Protein AF-A0A7C7AR46-F1 (afdb_monomer)

Secondary structure (DSSP, 8-state):
-HHHHHHHHHHHHHHHHHHHHHS-HHHHHHHHHHHHHHHHHHHHHHT----HHHHHHHHHHHHHHHHHHHHHHHHHHHTTT-TTHHHHHHHHHHHHHH-

Sequence (99 aa):
MRRVIFFFLSGFWTAFIFYNSLQPGSESAEISGRFVRLFGVIFDRLGIAYDHGSLSIIVRKAAHIFEFFVLALLLFQLFKDNKYRYLGVAVCGFTVAVI

Structure (mmCIF, N/CA/C/O backbone):
data_AF-A0A7C7AR46-F1
#
_entry.id   AF-A0A7C7AR46-F1
#
loop_
_atom_site.group_PDB
_atom_site.id
_atom_site.type_symbol
_atom_site.label_atom_id
_atom_site.label_alt_id
_atom_site.label_comp_id
_atom_site.label_asym_id
_atom_site.label_entity_id
_atom_site.label_seq_id
_atom_site.pdbx_PDB_ins_code
_atom_site.Cartn_x
_atom_site.Cartn_y
_atom_site.Cartn_z
_atom_site.occupancy
_atom_site.B_iso_or_equiv
_atom_site.auth_seq_id
_atom_site.auth_comp_id
_atom_site.auth_asym_id
_atom_site.auth_atom_id
_atom_site.pdbx_PDB_model_num
ATOM 1 N N . MET A 1 1 ? -22.916 2.269 11.811 1.00 68.50 1 MET A N 1
ATOM 2 C CA . MET A 1 1 ? -22.832 1.893 10.378 1.00 68.50 1 MET A CA 1
ATOM 3 C C . MET A 1 1 ? -21.487 2.259 9.753 1.00 68.50 1 MET A C 1
ATOM 5 O O . MET A 1 1 ? -20.779 1.358 9.336 1.00 68.50 1 MET A O 1
ATOM 9 N N . ARG A 1 2 ? -21.060 3.531 9.770 1.00 81.88 2 ARG A N 1
ATOM 10 C CA . ARG A 1 2 ? -19.793 3.972 9.147 1.00 81.88 2 ARG A CA 1
ATOM 11 C C . ARG A 1 2 ? -18.541 3.180 9.570 1.00 81.88 2 ARG A C 1
ATOM 13 O O . ARG A 1 2 ? -17.793 2.754 8.706 1.00 81.88 2 ARG A O 1
ATOM 20 N N . ARG A 1 3 ? -18.334 2.922 10.870 1.00 85.75 3 ARG A N 1
ATOM 21 C CA . ARG A 1 3 ? -17.191 2.110 11.349 1.00 85.75 3 ARG A CA 1
ATOM 22 C C . ARG A 1 3 ? -17.201 0.674 10.819 1.00 85.75 3 ARG A C 1
ATOM 24 O O . ARG A 1 3 ? -16.151 0.160 10.476 1.00 85.75 3 ARG A O 1
ATOM 31 N N . VAL A 1 4 ? -18.379 0.059 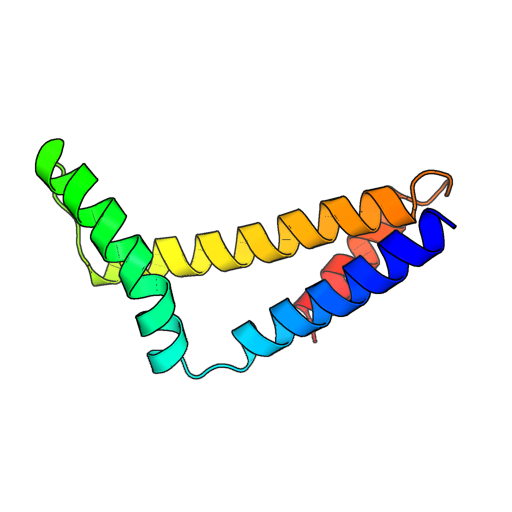10.719 1.00 91.44 4 VAL A N 1
ATOM 32 C CA . VAL A 1 4 ? -18.536 -1.309 10.200 1.00 91.44 4 VAL A CA 1
ATOM 33 C C . VAL A 1 4 ? -18.125 -1.365 8.727 1.00 91.44 4 VAL A C 1
ATOM 35 O O . VAL A 1 4 ? -17.392 -2.261 8.334 1.00 91.44 4 VAL A O 1
ATOM 38 N N . ILE A 1 5 ? -18.502 -0.355 7.936 1.00 94.94 5 ILE A N 1
ATOM 39 C CA . ILE A 1 5 ? -18.091 -0.241 6.528 1.00 94.94 5 ILE A CA 1
ATOM 40 C C . ILE A 1 5 ? -16.565 -0.158 6.409 1.00 94.94 5 ILE A C 1
ATOM 42 O O . ILE A 1 5 ? -15.975 -0.920 5.652 1.00 94.94 5 ILE A O 1
ATOM 46 N N . PHE A 1 6 ? -15.913 0.720 7.182 1.00 93.50 6 PHE A N 1
ATOM 47 C CA . PHE A 1 6 ? -14.449 0.836 7.149 1.00 93.50 6 PHE A CA 1
ATOM 48 C C . PHE A 1 6 ? -13.741 -0.412 7.671 1.00 93.50 6 PHE A C 1
ATOM 50 O O . PHE A 1 6 ? -12.684 -0.749 7.160 1.00 93.50 6 PHE A O 1
ATOM 57 N N . PHE A 1 7 ? -14.334 -1.131 8.623 1.00 94.06 7 PHE A N 1
ATOM 58 C CA . PHE A 1 7 ? -13.802 -2.407 9.090 1.00 94.06 7 PHE A CA 1
ATOM 59 C C . PHE A 1 7 ? -13.779 -3.447 7.962 1.00 94.06 7 PHE A C 1
ATOM 61 O O . PHE A 1 7 ? -12.730 -4.026 7.687 1.00 94.06 7 PHE A O 1
ATOM 68 N N . PHE A 1 8 ? -14.902 -3.631 7.259 1.00 96.44 8 PHE A N 1
ATOM 69 C CA . PHE A 1 8 ? -14.967 -4.556 6.126 1.00 96.44 8 PHE A CA 1
ATOM 70 C C . PHE A 1 8 ? -14.097 -4.106 4.948 1.00 96.44 8 PHE A C 1
ATOM 72 O O . PHE A 1 8 ? -13.426 -4.942 4.353 1.00 96.44 8 PHE A O 1
ATOM 79 N N . LEU A 1 9 ? -14.046 -2.804 4.642 1.00 96.12 9 LEU A N 1
ATOM 80 C CA . LEU A 1 9 ? -13.154 -2.264 3.609 1.00 96.12 9 LEU A CA 1
ATOM 81 C C . LEU A 1 9 ? -11.682 -2.506 3.946 1.00 96.12 9 LEU A C 1
ATOM 83 O O . LEU A 1 9 ? -10.938 -2.947 3.079 1.00 96.12 9 LEU A O 1
ATOM 87 N N . SER A 1 10 ? -11.261 -2.252 5.189 1.00 94.25 10 SER A N 1
ATOM 88 C CA . SER A 1 10 ? -9.896 -2.544 5.634 1.00 94.25 10 SER A CA 1
ATOM 89 C C . SER A 1 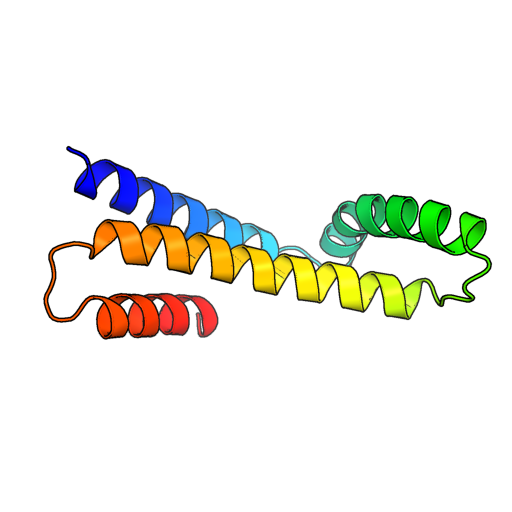10 ? -9.589 -4.036 5.535 1.00 94.25 10 SER A C 1
ATOM 91 O O . SER A 1 10 ? -8.546 -4.384 5.003 1.00 94.25 10 SER A O 1
ATOM 93 N N . GLY A 1 11 ? -10.498 -4.915 5.973 1.00 95.06 11 GLY A N 1
ATOM 94 C CA . GLY A 1 11 ? -10.307 -6.365 5.872 1.00 95.06 11 GLY A CA 1
ATOM 95 C C . GLY A 1 11 ? -10.207 -6.859 4.425 1.00 95.06 11 GLY A C 1
ATOM 96 O O . GLY A 1 11 ? -9.304 -7.623 4.092 1.00 95.06 11 GLY A O 1
ATOM 97 N N . PHE A 1 12 ? -11.087 -6.373 3.548 1.00 96.50 12 PHE A N 1
ATOM 98 C CA . PHE A 1 12 ? -11.032 -6.659 2.115 1.00 96.50 12 PHE A CA 1
ATOM 99 C C . PHE A 1 12 ? -9.724 -6.161 1.488 1.00 96.50 12 PHE A C 1
ATOM 101 O O . PHE A 1 12 ? -9.088 -6.881 0.724 1.00 96.50 12 PHE A O 1
ATOM 108 N N . TRP A 1 13 ? -9.288 -4.950 1.841 1.00 97.19 13 TRP A N 1
ATOM 109 C CA . TRP A 1 13 ? -8.054 -4.376 1.317 1.00 97.19 13 TRP A CA 1
ATOM 110 C C . TRP A 1 13 ? -6.807 -5.114 1.816 1.00 97.19 13 TRP A C 1
ATOM 112 O O . TRP A 1 13 ? -5.878 -5.341 1.051 1.00 97.19 13 TRP A O 1
ATOM 122 N N . THR A 1 14 ? -6.804 -5.565 3.070 1.00 94.94 14 THR A N 1
ATOM 123 C CA . THR A 1 14 ? -5.770 -6.464 3.590 1.00 94.94 14 THR A CA 1
ATOM 124 C C . THR A 1 14 ? -5.724 -7.767 2.790 1.00 94.94 14 THR A C 1
ATOM 126 O O . THR A 1 14 ? -4.644 -8.191 2.392 1.00 94.94 14 THR A O 1
ATOM 129 N N . ALA A 1 15 ? -6.872 -8.382 2.484 1.00 94.06 15 ALA A N 1
ATOM 130 C CA . ALA A 1 15 ? -6.909 -9.581 1.643 1.00 94.06 15 ALA A CA 1
ATOM 131 C C . ALA A 1 15 ? -6.374 -9.317 0.223 1.00 94.06 15 ALA A C 1
ATOM 133 O O . ALA A 1 15 ? -5.665 -10.156 -0.327 1.00 94.06 15 ALA A O 1
ATOM 134 N N . PHE A 1 16 ? -6.659 -8.142 -0.345 1.00 92.88 16 PHE A N 1
ATOM 135 C CA . PHE A 1 16 ? -6.100 -7.708 -1.627 1.00 92.88 16 PHE A CA 1
ATOM 136 C C . PHE A 1 16 ? -4.568 -7.574 -1.582 1.00 92.88 16 PHE A C 1
ATOM 138 O O . PHE A 1 16 ? -3.893 -8.078 -2.477 1.00 92.88 16 PHE A O 1
ATOM 145 N N . ILE A 1 17 ? -4.015 -6.982 -0.516 1.00 92.69 17 ILE A N 1
ATOM 146 C CA . ILE A 1 17 ? -2.561 -6.901 -0.290 1.00 92.69 17 ILE A CA 1
ATOM 147 C C . ILE A 1 17 ? -1.941 -8.298 -0.254 1.00 92.69 17 ILE A C 1
ATOM 149 O O . ILE A 1 17 ? -0.972 -8.561 -0.962 1.00 92.69 17 ILE A O 1
ATOM 153 N N . PHE A 1 18 ? -2.516 -9.216 0.528 1.00 91.88 18 PHE A N 1
ATOM 154 C CA . PHE A 1 18 ? -2.016 -10.590 0.611 1.00 91.88 18 PHE A CA 1
ATOM 155 C C . PHE A 1 18 ? -2.094 -11.318 -0.723 1.00 91.88 18 PHE A C 1
ATOM 157 O O . PHE A 1 18 ? -1.147 -11.999 -1.103 1.00 91.88 18 PHE A O 1
ATOM 164 N N . TYR A 1 19 ? -3.193 -11.150 -1.455 1.00 90.69 19 TYR A N 1
ATOM 165 C CA . TYR A 1 19 ? -3.342 -11.735 -2.779 1.00 90.69 19 TYR A CA 1
ATOM 166 C C . TYR A 1 19 ? -2.221 -11.280 -3.725 1.00 90.69 19 TYR A C 1
AT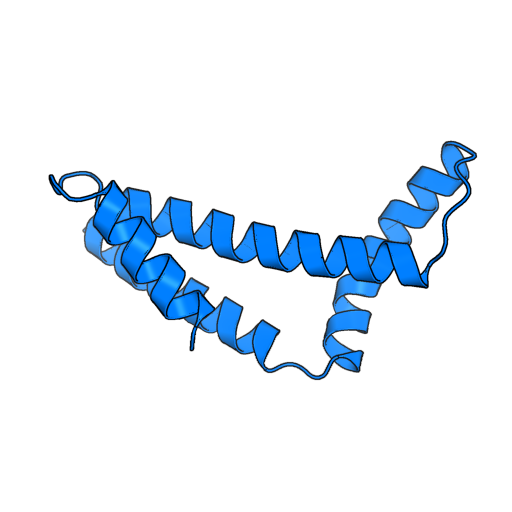OM 168 O O . TYR A 1 19 ? -1.573 -12.128 -4.334 1.00 90.69 19 TYR A O 1
ATOM 176 N N . ASN A 1 20 ? -1.919 -9.977 -3.787 1.00 87.19 20 ASN A N 1
ATOM 177 C CA . ASN A 1 20 ? -0.808 -9.470 -4.603 1.00 87.19 20 ASN A CA 1
ATOM 178 C C . ASN A 1 20 ? 0.567 -9.890 -4.061 1.00 87.19 20 ASN A C 1
ATOM 180 O O . ASN A 1 20 ? 1.479 -10.140 -4.844 1.00 87.19 20 ASN A O 1
ATOM 184 N N . SER A 1 21 ? 0.728 -10.002 -2.741 1.00 85.25 21 SER A N 1
ATOM 185 C CA . SER A 1 21 ? 1.986 -10.432 -2.118 1.00 85.25 21 SER A CA 1
ATOM 186 C C . SER A 1 21 ? 2.294 -11.918 -2.339 1.00 85.25 21 SER A C 1
ATOM 188 O O . SER A 1 21 ? 3.461 -12.303 -2.325 1.00 85.25 21 SER A O 1
ATOM 190 N N . LEU A 1 22 ? 1.268 -12.755 -2.523 1.00 86.31 22 LEU A N 1
ATOM 191 C CA . LEU A 1 22 ? 1.409 -14.191 -2.784 1.00 86.31 22 LEU A CA 1
ATOM 192 C C . LEU A 1 22 ? 1.614 -14.514 -4.271 1.00 86.31 22 LEU A C 1
ATOM 194 O O . LEU A 1 22 ? 1.972 -15.645 -4.601 1.00 86.31 22 LEU A O 1
ATOM 198 N N . GLN A 1 23 ? 1.384 -13.554 -5.172 1.00 84.56 23 GLN A N 1
ATOM 199 C CA . GLN A 1 23 ? 1.563 -13.781 -6.601 1.00 84.56 23 GLN A CA 1
ATOM 200 C C . GLN A 1 23 ? 3.037 -14.038 -6.956 1.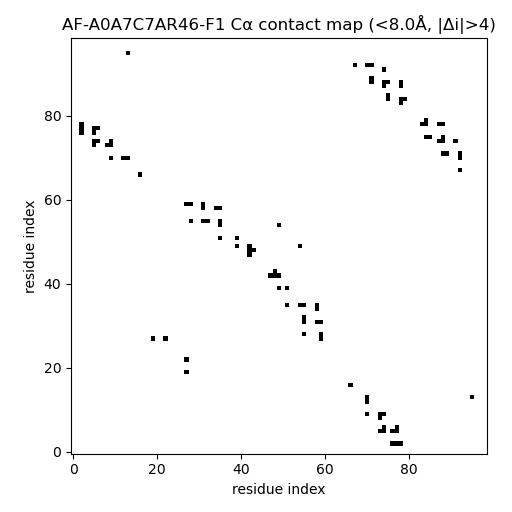00 84.56 23 GLN A C 1
ATOM 202 O O . GLN A 1 23 ? 3.934 -13.339 -6.469 1.00 84.56 23 GLN A O 1
ATOM 207 N N . PRO A 1 24 ? 3.316 -14.988 -7.869 1.00 80.44 24 PRO A N 1
ATOM 208 C CA . PRO A 1 24 ? 4.649 -15.171 -8.419 1.00 80.44 24 PRO A CA 1
ATOM 209 C C . PRO A 1 24 ? 5.165 -13.880 -9.061 1.00 80.44 24 PRO A C 1
ATOM 211 O O . PRO A 1 24 ? 4.426 -13.148 -9.724 1.00 80.44 24 PRO A O 1
ATOM 214 N N . GLY A 1 25 ? 6.471 -13.628 -8.937 1.00 70.06 25 GLY A N 1
ATOM 215 C CA . GLY A 1 25 ? 7.097 -12.421 -9.483 1.00 70.06 25 GLY A CA 1
ATOM 216 C C . GLY A 1 25 ? 6.878 -12.220 -10.990 1.00 70.06 25 GLY A C 1
ATOM 217 O O . GLY A 1 25 ? 6.888 -11.079 -11.441 1.00 70.06 25 GLY A O 1
ATOM 218 N N . SER A 1 26 ? 6.642 -13.294 -11.752 1.00 68.38 26 SER A N 1
ATOM 219 C CA . SER A 1 26 ? 6.302 -13.252 -13.179 1.00 68.38 26 SER A CA 1
ATOM 220 C C . SER A 1 26 ? 4.891 -12.719 -13.451 1.00 68.38 26 SER A C 1
ATOM 222 O O . SER A 1 26 ? 4.733 -11.890 -14.341 1.00 68.38 26 SER A O 1
ATOM 224 N N . GLU A 1 27 ? 3.886 -13.126 -12.668 1.00 71.50 27 GLU A N 1
ATOM 225 C CA . GLU A 1 27 ? 2.506 -12.627 -12.809 1.00 71.50 27 GLU A CA 1
ATOM 226 C C . GLU A 1 27 ? 2.388 -11.177 -12.319 1.00 71.50 27 GLU A C 1
ATOM 228 O O . GLU A 1 27 ? 1.827 -10.317 -13.000 1.00 71.50 27 GLU A O 1
ATOM 233 N N . SER A 1 28 ? 3.029 -10.863 -11.188 1.00 70.25 28 SER A N 1
ATOM 234 C CA . SER A 1 28 ? 3.120 -9.489 -10.675 1.00 70.25 28 SER A CA 1
ATOM 235 C C . SER A 1 28 ? 3.811 -8.547 -11.678 1.00 70.25 28 SER A C 1
ATOM 237 O O . SER A 1 28 ? 3.400 -7.393 -11.858 1.00 70.25 28 SER A O 1
ATOM 239 N N . ALA A 1 29 ? 4.836 -9.038 -12.388 1.00 70.25 29 ALA A N 1
ATOM 240 C CA . ALA A 1 29 ? 5.525 -8.287 -13.436 1.00 70.25 29 ALA A CA 1
ATOM 241 C C . ALA A 1 29 ? 4.660 -8.066 -14.687 1.00 70.25 29 ALA A C 1
ATOM 243 O O . ALA A 1 29 ? 4.806 -7.032 -15.338 1.00 70.25 29 ALA A O 1
ATOM 244 N N . GLU A 1 30 ? 3.739 -8.974 -15.012 1.00 75.88 30 GLU A N 1
ATOM 245 C CA . GLU A 1 30 ? 2.814 -8.806 -16.137 1.00 75.88 30 GLU A CA 1
ATOM 246 C C . GLU A 1 30 ? 1.794 -7.688 -15.869 1.00 75.88 30 GLU A C 1
ATOM 248 O O . GLU A 1 30 ? 1.617 -6.789 -16.703 1.00 75.88 30 GLU A O 1
ATOM 253 N N . ILE A 1 31 ? 1.190 -7.686 -14.673 1.00 74.12 31 ILE A N 1
ATOM 254 C CA . ILE A 1 31 ? 0.250 -6.644 -14.228 1.00 74.12 31 ILE A CA 1
ATOM 255 C C . ILE A 1 31 ? 0.959 -5.284 -14.188 1.00 74.12 31 ILE A C 1
ATOM 257 O O . ILE A 1 31 ? 0.499 -4.308 -14.793 1.00 74.12 31 ILE A O 1
ATOM 261 N N . SER A 1 32 ? 2.129 -5.236 -13.547 1.00 76.00 32 SER A N 1
ATOM 262 C CA . SER A 1 32 ? 2.982 -4.041 -13.493 1.00 76.00 32 SER A CA 1
ATOM 263 C C . SER A 1 32 ? 3.446 -3.609 -14.889 1.00 76.00 32 SER A C 1
ATOM 265 O O . SER A 1 32 ? 3.599 -2.418 -15.159 1.00 76.00 32 SER A O 1
ATOM 267 N N . GLY A 1 33 ? 3.595 -4.555 -15.819 1.00 77.38 33 GLY A N 1
ATOM 268 C CA . GLY A 1 33 ? 4.038 -4.335 -17.191 1.00 77.38 33 GLY A CA 1
ATOM 269 C C . GLY A 1 33 ? 3.144 -3.383 -17.987 1.00 77.38 33 GLY A C 1
ATOM 270 O O . GLY A 1 33 ? 3.647 -2.643 -18.832 1.00 77.38 33 GLY A O 1
ATOM 271 N N . ARG A 1 34 ? 1.834 -3.322 -17.702 1.00 79.00 34 ARG A N 1
ATOM 272 C CA . ARG A 1 34 ? 0.941 -2.316 -18.319 1.00 79.00 34 ARG A CA 1
ATOM 273 C C . ARG A 1 34 ? 1.301 -0.897 -17.885 1.00 79.00 34 ARG A C 1
ATOM 275 O O . ARG A 1 34 ? 1.351 -0.007 -18.731 1.00 79.00 34 ARG A O 1
ATOM 282 N N . PHE A 1 35 ? 1.591 -0.699 -16.602 1.00 79.94 35 PHE A N 1
ATOM 283 C CA . PHE A 1 35 ? 2.029 0.593 -16.077 1.00 79.94 35 PHE A CA 1
ATOM 284 C C . PHE A 1 35 ? 3.424 0.952 -16.593 1.00 79.94 35 PHE A C 1
ATOM 286 O O . PHE A 1 35 ? 3.625 2.071 -17.050 1.00 79.94 35 PHE A O 1
ATOM 293 N N . VAL A 1 36 ? 4.354 -0.008 -16.630 1.00 83.25 36 VAL A N 1
ATOM 294 C CA . VAL A 1 36 ? 5.697 0.182 -17.210 1.00 83.25 36 VAL A CA 1
ATOM 295 C C . VAL A 1 36 ? 5.617 0.645 -18.666 1.00 83.25 36 VAL A C 1
ATOM 297 O O . VAL A 1 36 ? 6.316 1.580 -19.037 1.00 83.25 36 VAL A O 1
ATOM 300 N N . ARG A 1 37 ? 4.733 0.057 -19.486 1.00 82.81 37 ARG A N 1
ATOM 301 C CA . ARG A 1 37 ? 4.523 0.496 -20.879 1.00 82.81 37 ARG A CA 1
ATOM 302 C C . ARG A 1 37 ? 3.962 1.916 -20.972 1.00 82.81 37 ARG A C 1
ATOM 304 O O . ARG A 1 37 ? 4.408 2.680 -21.820 1.00 82.81 37 ARG A O 1
ATOM 311 N N . LEU A 1 38 ? 3.014 2.280 -20.106 1.00 84.62 38 LEU A N 1
ATOM 312 C CA . LEU A 1 38 ? 2.454 3.635 -20.069 1.00 84.62 38 LEU A CA 1
ATOM 313 C C . LEU A 1 38 ? 3.533 4.676 -19.726 1.00 84.62 38 LEU A C 1
ATOM 315 O O . LEU A 1 38 ? 3.652 5.688 -20.414 1.00 84.62 38 LEU A O 1
ATOM 319 N N . PHE A 1 39 ? 4.336 4.406 -18.692 1.00 82.62 39 PHE A N 1
ATOM 320 C CA . PHE A 1 39 ? 5.450 5.273 -18.305 1.00 82.62 39 PHE A CA 1
ATOM 321 C C . PHE A 1 39 ? 6.544 5.319 -19.374 1.00 82.62 39 PHE A C 1
ATOM 323 O O . PHE A 1 39 ? 7.070 6.396 -19.635 1.00 82.62 39 PHE A O 1
ATOM 330 N N . GLY A 1 40 ? 6.819 4.197 -20.044 1.00 83.75 40 GLY A N 1
ATOM 331 C CA . GLY A 1 40 ? 7.755 4.136 -21.164 1.00 83.75 40 GLY A CA 1
ATOM 332 C C . GLY A 1 40 ? 7.379 5.094 -22.294 1.00 83.75 40 GLY A C 1
ATOM 333 O O . GLY A 1 40 ? 8.192 5.923 -22.680 1.00 83.75 40 GLY A O 1
ATOM 334 N N . VAL A 1 41 ? 6.110 5.098 -22.723 1.00 86.56 41 VAL A N 1
ATOM 335 C CA . VAL A 1 41 ? 5.617 6.036 -23.754 1.00 86.56 41 VAL A CA 1
ATOM 336 C C . VAL A 1 41 ? 5.787 7.500 -23.332 1.00 86.56 41 VAL A C 1
ATOM 338 O O . VAL A 1 41 ? 6.086 8.355 -24.167 1.00 86.56 41 VAL A O 1
ATOM 341 N N . ILE A 1 42 ? 5.586 7.816 -22.050 1.00 86.56 42 ILE A N 1
ATOM 342 C CA . ILE A 1 42 ? 5.784 9.177 -21.532 1.00 86.56 42 ILE A CA 1
ATOM 343 C C . ILE A 1 42 ? 7.271 9.546 -21.561 1.00 86.56 42 ILE A C 1
ATOM 345 O O . ILE A 1 42 ? 7.615 10.637 -22.009 1.00 86.56 42 ILE A O 1
ATOM 349 N N . PHE A 1 43 ? 8.151 8.650 -21.113 1.00 86.75 43 PHE A N 1
ATOM 350 C CA . PHE A 1 43 ? 9.594 8.892 -21.080 1.00 86.75 43 PHE A CA 1
ATOM 351 C C . PHE A 1 43 ? 10.193 9.013 -22.480 1.00 86.75 43 PHE A C 1
ATOM 353 O O . PHE A 1 43 ? 10.969 9.940 -22.712 1.00 86.75 43 PHE A O 1
ATOM 360 N N . ASP A 1 44 ? 9.742 8.192 -23.430 1.00 87.38 44 ASP A N 1
ATOM 361 C CA . ASP A 1 44 ? 10.124 8.291 -24.842 1.00 87.38 44 ASP A CA 1
ATOM 362 C C . ASP A 1 44 ? 9.733 9.655 -25.430 1.00 87.38 44 ASP A C 1
ATOM 364 O O . ASP A 1 44 ? 10.531 10.301 -26.108 1.00 87.38 44 ASP A O 1
ATOM 368 N N . ARG A 1 45 ? 8.527 10.155 -25.115 1.00 88.31 45 ARG A N 1
ATOM 369 C CA . ARG A 1 45 ? 8.081 11.493 -25.552 1.00 88.31 45 ARG A CA 1
ATOM 370 C C . ARG A 1 45 ? 8.857 12.640 -24.912 1.00 88.31 45 ARG A C 1
ATOM 372 O O . ARG A 1 45 ? 8.927 13.715 -25.502 1.00 88.31 45 ARG A O 1
ATOM 379 N N . LEU A 1 46 ? 9.404 12.431 -23.719 1.00 88.56 46 LEU A N 1
ATOM 380 C CA . LEU A 1 46 ? 10.222 13.410 -23.004 1.00 88.56 46 LEU A CA 1
ATOM 381 C C . LEU A 1 46 ? 11.720 13.283 -23.330 1.00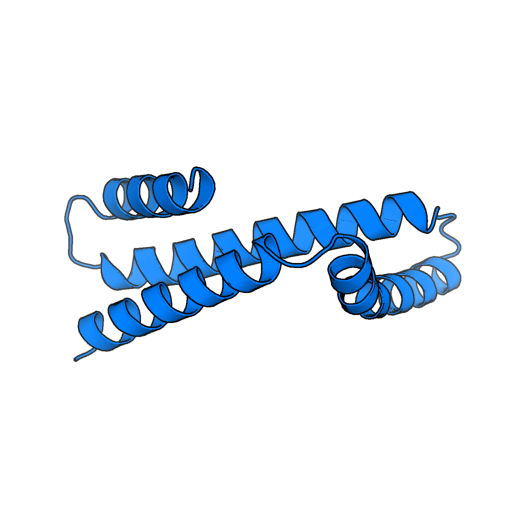 88.56 46 LEU A C 1
ATOM 383 O O . LEU A 1 46 ? 12.507 14.090 -22.841 1.00 88.56 46 LEU A O 1
ATOM 387 N N . GLY A 1 47 ? 12.123 12.294 -24.138 1.00 88.38 47 GLY A N 1
ATOM 388 C CA . GLY A 1 47 ? 13.527 12.023 -24.457 1.00 88.38 47 GLY A CA 1
ATOM 389 C C . GLY A 1 47 ? 14.347 11.524 -23.261 1.00 88.38 47 GLY A C 1
ATOM 390 O O . GLY A 1 47 ? 15.566 11.687 -23.239 1.00 88.38 47 GLY A O 1
ATOM 391 N N . ILE A 1 48 ? 13.694 10.951 -22.246 1.00 87.88 48 ILE A N 1
ATOM 392 C CA . ILE A 1 48 ? 14.347 10.439 -21.038 1.00 87.88 48 ILE A CA 1
ATOM 393 C C . ILE A 1 48 ? 14.766 8.994 -21.296 1.00 87.88 48 ILE A C 1
ATOM 395 O O . ILE A 1 48 ? 13.918 8.130 -21.505 1.00 87.88 48 ILE A O 1
ATOM 399 N N 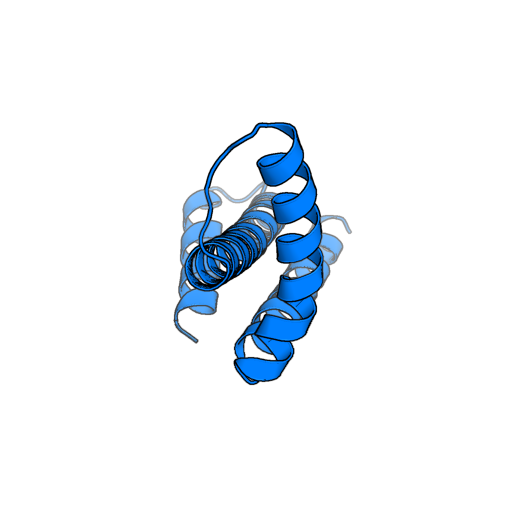. ALA A 1 49 ? 16.067 8.712 -21.236 1.00 86.06 49 ALA A N 1
ATOM 400 C CA . ALA A 1 49 ? 16.560 7.341 -21.279 1.00 86.06 49 ALA A CA 1
ATOM 401 C C . ALA A 1 49 ? 16.132 6.585 -20.012 1.00 86.06 49 ALA A C 1
ATOM 403 O O . ALA A 1 49 ? 16.332 7.066 -18.895 1.00 86.06 49 ALA A O 1
ATOM 404 N N . TYR A 1 50 ? 15.569 5.390 -20.179 1.00 84.06 50 TYR A N 1
ATOM 405 C CA . TYR A 1 50 ? 15.178 4.531 -19.067 1.00 84.06 50 TYR A CA 1
ATOM 406 C C . TYR A 1 50 ? 15.519 3.071 -19.348 1.00 84.06 50 TYR A C 1
ATOM 408 O O . TYR A 1 50 ? 15.545 2.621 -20.490 1.00 84.06 50 TYR A O 1
ATOM 416 N N . ASP A 1 51 ? 15.760 2.329 -18.272 1.00 87.12 51 ASP A N 1
ATOM 417 C CA . ASP A 1 51 ? 15.897 0.879 -18.305 1.00 87.12 51 ASP A CA 1
ATOM 418 C C . ASP A 1 51 ? 14.566 0.229 -17.897 1.00 87.12 51 ASP A C 1
ATOM 420 O O . ASP A 1 51 ? 13.995 0.549 -16.847 1.00 87.12 51 ASP A O 1
ATOM 424 N N . HIS A 1 52 ? 14.070 -0.700 -18.715 1.00 81.94 52 HIS A N 1
ATOM 425 C CA . HIS A 1 52 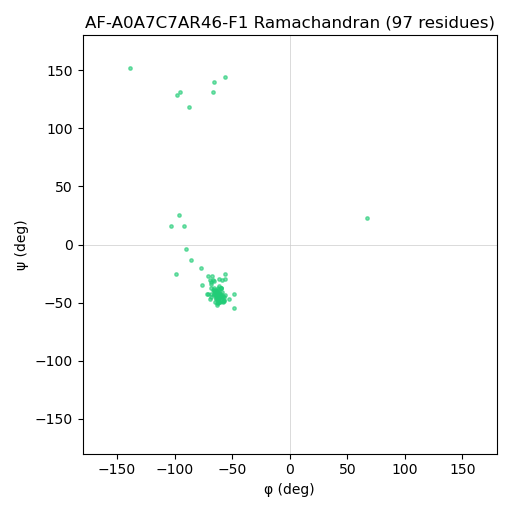? 12.811 -1.401 -18.458 1.00 81.94 52 HIS A CA 1
ATOM 426 C C . HIS A 1 52 ? 12.841 -2.207 -17.152 1.00 81.94 52 HIS A C 1
ATOM 428 O O . HIS A 1 52 ? 11.822 -2.269 -16.458 1.00 81.94 52 HIS A O 1
ATOM 434 N N . GLY A 1 53 ? 13.988 -2.796 -16.792 1.00 83.44 53 GLY A N 1
ATOM 435 C CA . GLY A 1 53 ? 14.135 -3.554 -15.547 1.00 83.44 53 GLY A CA 1
ATOM 436 C C . GLY A 1 53 ? 13.967 -2.661 -14.318 1.00 83.44 53 GLY A C 1
ATOM 437 O O . GLY A 1 53 ? 13.156 -2.937 -13.431 1.00 83.44 53 GLY A O 1
ATOM 438 N N . SER A 1 54 ? 14.672 -1.534 -14.311 1.00 84.94 54 SER A N 1
ATOM 439 C CA . SER A 1 54 ? 14.629 -0.527 -13.252 1.00 84.94 54 SER A CA 1
ATOM 440 C C . SER A 1 54 ? 13.249 0.123 -13.135 1.00 84.94 54 SER A C 1
ATOM 442 O O . SER A 1 54 ? 12.719 0.250 -12.029 1.00 84.94 54 SER A O 1
ATOM 444 N N . LEU A 1 55 ? 12.617 0.465 -14.266 1.00 85.50 55 LEU A N 1
ATOM 445 C CA . LEU A 1 55 ? 11.265 1.028 -14.289 1.00 85.50 55 LEU A CA 1
ATOM 446 C C . LEU A 1 55 ? 10.237 0.037 -13.726 1.00 85.50 55 LEU A C 1
ATOM 448 O O . LEU A 1 55 ? 9.382 0.426 -12.933 1.00 85.50 55 LEU A O 1
ATOM 452 N N . SER A 1 56 ? 10.358 -1.251 -14.060 1.00 84.81 56 SER A N 1
ATOM 453 C CA . SER A 1 56 ? 9.512 -2.314 -13.503 1.00 84.81 56 SER A CA 1
ATOM 454 C C . SER A 1 56 ? 9.647 -2.429 -11.983 1.00 84.81 56 SER A C 1
ATOM 456 O O . SER A 1 56 ? 8.644 -2.472 -11.266 1.00 84.81 56 SER A O 1
ATOM 458 N N . ILE A 1 57 ? 10.877 -2.385 -11.460 1.00 85.12 57 ILE A N 1
ATOM 459 C CA . ILE A 1 57 ? 11.124 -2.421 -10.012 1.00 85.12 57 ILE A CA 1
ATOM 460 C C . ILE A 1 57 ? 10.505 -1.204 -9.315 1.00 85.12 57 ILE A C 1
ATOM 462 O O . ILE A 1 57 ? 9.886 -1.365 -8.260 1.00 85.12 57 ILE A O 1
ATOM 466 N N . ILE A 1 58 ? 10.653 -0.006 -9.889 1.00 87.62 58 ILE A N 1
ATOM 467 C CA . ILE A 1 58 ? 10.084 1.230 -9.336 1.00 87.62 58 ILE A CA 1
ATOM 468 C C . ILE A 1 58 ? 8.561 1.152 -9.315 1.00 87.62 58 ILE A C 1
ATOM 470 O O . ILE A 1 58 ? 7.963 1.383 -8.267 1.00 87.62 58 ILE A O 1
ATOM 474 N N . VAL A 1 59 ? 7.937 0.782 -10.437 1.00 87.94 59 VAL A N 1
ATOM 475 C CA . VAL A 1 59 ? 6.478 0.651 -10.548 1.00 87.94 59 VAL A CA 1
ATOM 476 C C . VAL A 1 59 ? 5.946 -0.350 -9.525 1.00 87.94 59 VAL A C 1
ATOM 478 O O . VAL A 1 59 ? 4.990 -0.044 -8.815 1.00 87.94 59 VAL A O 1
ATOM 481 N N . ARG A 1 60 ? 6.601 -1.506 -9.369 1.00 84.81 60 ARG A N 1
ATOM 482 C CA . ARG A 1 60 ? 6.200 -2.519 -8.385 1.00 84.81 60 ARG A CA 1
ATOM 483 C C . ARG A 1 60 ? 6.332 -2.020 -6.945 1.00 84.81 60 ARG A C 1
ATOM 485 O O . ARG A 1 60 ? 5.420 -2.196 -6.145 1.00 84.81 60 ARG A O 1
ATOM 492 N N . LYS A 1 61 ? 7.444 -1.361 -6.599 1.00 86.38 61 LYS A N 1
ATOM 493 C CA . LYS A 1 61 ? 7.623 -0.769 -5.260 1.00 86.38 61 LYS A CA 1
ATOM 494 C C . LYS A 1 61 ? 6.603 0.339 -4.992 1.00 86.38 61 LYS A C 1
ATOM 496 O O . LYS A 1 61 ? 6.077 0.416 -3.887 1.00 86.38 61 LYS A O 1
ATOM 501 N N . ALA A 1 62 ? 6.300 1.165 -5.991 1.00 88.56 62 ALA A N 1
ATOM 502 C CA . ALA A 1 62 ? 5.294 2.215 -5.886 1.00 88.56 62 ALA A CA 1
ATOM 503 C C . ALA A 1 62 ? 3.887 1.636 -5.682 1.00 88.56 62 ALA A C 1
ATOM 505 O O . ALA A 1 62 ? 3.147 2.149 -4.846 1.00 88.56 62 ALA A O 1
ATOM 506 N N . ALA A 1 63 ? 3.546 0.545 -6.378 1.00 88.50 63 ALA A N 1
ATOM 507 C CA . ALA A 1 63 ? 2.287 -0.168 -6.180 1.00 88.50 63 ALA A CA 1
ATOM 508 C C . ALA A 1 63 ? 2.157 -0.676 -4.736 1.00 88.50 63 ALA A C 1
ATOM 510 O O . ALA A 1 63 ? 1.174 -0.353 -4.077 1.00 88.50 63 ALA A O 1
ATOM 511 N N . HIS A 1 64 ? 3.186 -1.341 -4.200 1.00 88.56 64 HIS A N 1
ATOM 512 C CA . HIS A 1 64 ? 3.182 -1.774 -2.799 1.00 88.56 64 HIS A CA 1
ATOM 513 C C . HIS A 1 64 ? 3.031 -0.603 -1.818 1.00 88.56 64 HIS A C 1
ATOM 515 O O . HIS A 1 64 ? 2.202 -0.651 -0.915 1.00 88.56 64 HIS A O 1
ATOM 521 N N . ILE A 1 65 ? 3.776 0.493 -2.001 1.00 92.06 65 ILE A N 1
ATOM 522 C CA . ILE A 1 65 ? 3.637 1.684 -1.142 1.00 92.06 65 ILE A CA 1
ATOM 523 C C . ILE A 1 65 ? 2.204 2.233 -1.200 1.00 92.06 65 ILE A C 1
ATOM 525 O O . ILE A 1 65 ? 1.641 2.610 -0.170 1.00 92.06 65 ILE A O 1
ATOM 529 N N . PHE A 1 66 ? 1.597 2.256 -2.388 1.00 92.75 66 PHE A N 1
ATOM 530 C CA . PHE A 1 66 ? 0.227 2.720 -2.578 1.00 92.75 66 PHE A CA 1
ATOM 531 C C . PHE A 1 66 ? -0.798 1.821 -1.875 1.00 92.75 66 PHE A C 1
ATOM 533 O O . PHE A 1 66 ? -1.727 2.329 -1.248 1.00 92.75 66 PHE A O 1
ATOM 540 N N . GLU A 1 67 ? -0.615 0.502 -1.907 1.00 93.31 67 GLU A N 1
ATOM 541 C CA . GLU A 1 67 ? -1.479 -0.439 -1.193 1.00 93.31 67 GLU A CA 1
ATOM 542 C C . GLU A 1 67 ? -1.516 -0.157 0.317 1.00 93.31 67 GLU A C 1
ATOM 544 O O . GLU A 1 67 ? -2.599 -0.024 0.898 1.00 93.31 67 GLU A O 1
ATOM 549 N N . PHE A 1 68 ? -0.348 0.011 0.949 1.00 94.19 68 PHE A N 1
ATOM 550 C CA . PHE A 1 68 ? -0.256 0.347 2.375 1.00 94.19 68 PHE A CA 1
ATOM 551 C C . PHE A 1 68 ? -0.751 1.766 2.679 1.00 94.19 68 PHE A C 1
ATOM 553 O O . PHE A 1 68 ? -1.335 2.001 3.739 1.00 94.19 68 PHE A O 1
ATOM 560 N N . PHE A 1 69 ? -0.584 2.711 1.751 1.00 95.44 69 PHE A N 1
ATOM 561 C CA . PHE A 1 69 ? -1.143 4.056 1.878 1.00 95.44 69 PHE A CA 1
ATOM 562 C C . PHE A 1 69 ? -2.677 4.033 1.927 1.00 95.44 69 PHE A C 1
ATOM 564 O O . PHE A 1 69 ? -3.278 4.632 2.823 1.00 95.44 69 PHE A O 1
ATOM 571 N N . VAL A 1 70 ? -3.324 3.297 1.018 1.00 96.44 70 VAL A N 1
ATOM 572 C CA . VAL A 1 70 ? -4.786 3.139 1.024 1.00 96.44 70 VAL A CA 1
ATOM 573 C C . VAL A 1 70 ? -5.249 2.434 2.301 1.00 96.44 70 VAL A C 1
ATOM 575 O O . VAL A 1 70 ? -6.199 2.897 2.938 1.00 96.44 70 VAL A O 1
ATOM 578 N N . LEU A 1 71 ? -4.544 1.383 2.741 1.00 96.44 71 LEU A N 1
ATOM 579 C CA . LEU A 1 71 ? -4.836 0.716 4.013 1.00 96.44 71 LEU A CA 1
ATOM 580 C C . LEU A 1 71 ? -4.781 1.700 5.192 1.00 96.44 71 LEU A C 1
ATOM 582 O O . LEU A 1 71 ? -5.693 1.719 6.022 1.00 96.44 71 LEU A O 1
ATOM 586 N N . ALA A 1 72 ? -3.756 2.555 5.247 1.00 94.19 72 ALA A N 1
ATOM 587 C CA . ALA A 1 72 ? -3.604 3.560 6.292 1.00 94.19 72 ALA A CA 1
ATOM 588 C C . ALA A 1 72 ? -4.769 4.562 6.305 1.00 94.19 72 ALA A C 1
ATOM 590 O O . ALA A 1 72 ? -5.274 4.881 7.381 1.00 94.19 72 ALA A O 1
ATOM 591 N N . LEU A 1 73 ? -5.253 5.014 5.141 1.00 95.56 73 LEU A N 1
ATOM 592 C CA . LEU A 1 73 ? -6.431 5.887 5.050 1.00 95.56 73 LEU A CA 1
ATOM 593 C C . LEU A 1 73 ? -7.704 5.200 5.567 1.00 95.56 73 LEU A C 1
ATOM 595 O O . LEU A 1 73 ? -8.473 5.806 6.320 1.00 95.56 73 LEU A O 1
ATOM 599 N N . LEU A 1 74 ? -7.914 3.929 5.211 1.00 95.62 74 LEU A N 1
ATOM 600 C CA . LEU A 1 74 ? -9.062 3.147 5.675 1.00 95.62 74 LEU A CA 1
ATOM 601 C C . LEU A 1 74 ? -9.024 2.943 7.197 1.00 95.62 74 LEU A C 1
ATOM 603 O O . LEU A 1 74 ? -10.018 3.206 7.879 1.00 95.62 74 LEU A O 1
ATOM 607 N N . LEU A 1 75 ? -7.866 2.566 7.748 1.00 94.12 75 LEU A N 1
ATOM 608 C CA . LEU A 1 75 ? -7.666 2.395 9.191 1.00 94.12 75 LEU A CA 1
ATOM 609 C C . LEU A 1 75 ? -7.788 3.723 9.947 1.00 94.12 75 LEU A C 1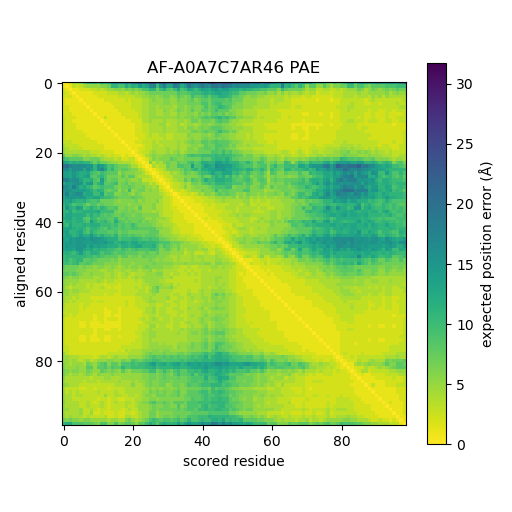
ATOM 611 O O . LEU A 1 75 ? -8.402 3.782 11.015 1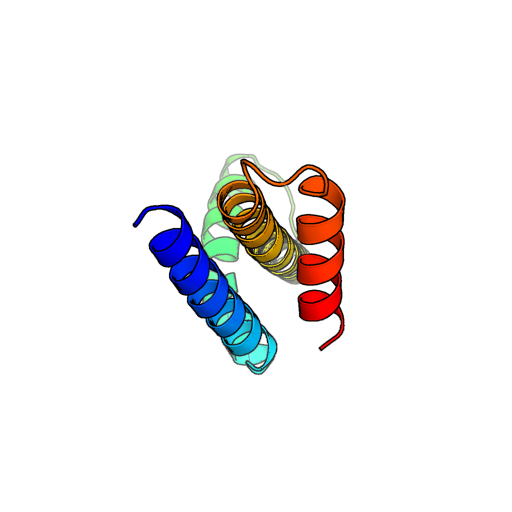.00 94.12 75 LEU A O 1
ATOM 615 N N . PHE A 1 76 ? -7.259 4.815 9.390 1.00 94.12 76 PHE A N 1
ATOM 616 C CA . PHE A 1 76 ? -7.401 6.148 9.976 1.00 94.12 76 PHE A CA 1
ATOM 617 C C . PHE A 1 76 ? -8.873 6.526 10.096 1.00 94.12 76 PHE A C 1
ATOM 619 O O . PHE A 1 76 ? -9.312 7.115 11.091 1.00 94.12 76 PHE A O 1
ATOM 626 N N . GLN A 1 77 ? -9.657 6.131 9.094 1.00 94.50 77 GLN A N 1
ATOM 627 C CA . GLN A 1 77 ? -11.076 6.375 9.087 1.00 94.50 77 GLN A CA 1
ATOM 628 C C . GLN A 1 77 ? -11.854 5.440 10.026 1.00 94.50 77 GLN A C 1
ATOM 630 O O . GLN A 1 77 ? -12.816 5.891 10.660 1.00 94.50 77 GLN A O 1
ATOM 635 N N . LEU A 1 78 ? -11.418 4.189 10.173 1.00 93.50 78 LEU A N 1
ATOM 636 C CA . LEU A 1 78 ? -11.949 3.226 11.137 1.00 93.50 78 LEU A CA 1
ATOM 637 C C . LEU A 1 78 ? -11.764 3.708 12.585 1.00 93.50 78 LEU A C 1
ATOM 639 O O . LEU A 1 78 ? -12.707 3.670 13.378 1.00 93.50 78 LEU A O 1
ATOM 643 N N . PHE A 1 79 ? -10.583 4.238 12.913 1.00 93.12 79 PHE A N 1
ATOM 644 C CA . PHE A 1 79 ? -10.226 4.705 14.255 1.00 93.12 79 PHE A CA 1
ATOM 645 C C . PHE A 1 79 ? -10.510 6.198 14.504 1.00 93.12 79 PHE A C 1
ATOM 647 O O . PHE A 1 79 ? -9.992 6.757 15.470 1.00 93.12 79 PHE A O 1
ATOM 654 N N . LYS A 1 80 ? -11.327 6.865 13.671 1.00 91.50 80 LYS A N 1
ATOM 655 C CA . LYS A 1 80 ? -11.513 8.333 13.698 1.00 91.50 80 LYS A CA 1
ATOM 656 C C . LYS A 1 80 ? -11.786 8.913 15.091 1.00 91.50 80 LYS A C 1
ATOM 658 O O . LYS A 1 80 ? -11.193 9.943 15.406 1.00 91.50 80 LYS A O 1
ATOM 663 N N . ASP A 1 81 ? -12.631 8.258 15.891 1.00 90.75 81 ASP A N 1
ATOM 664 C CA . ASP A 1 81 ? -13.048 8.737 17.222 1.00 90.75 81 ASP A CA 1
ATOM 665 C C . ASP A 1 81 ? -12.340 7.999 18.377 1.00 90.75 81 ASP A C 1
ATOM 667 O O . ASP A 1 81 ? -12.791 8.038 19.518 1.00 90.75 81 ASP A O 1
ATOM 671 N N . ASN A 1 82 ? -11.240 7.292 18.095 1.00 89.69 82 ASN A N 1
ATOM 672 C CA . ASN A 1 82 ? -10.407 6.652 19.111 1.00 89.69 82 ASN A CA 1
ATOM 673 C C . ASN A 1 82 ? -9.229 7.572 19.487 1.00 89.69 82 ASN A C 1
ATOM 675 O O . ASN A 1 82 ? -8.505 8.047 18.612 1.00 89.69 82 ASN A O 1
ATOM 679 N N . LYS A 1 83 ? -8.988 7.777 20.790 1.00 89.81 83 LYS A N 1
ATOM 680 C CA . LYS A 1 83 ? -7.833 8.538 21.309 1.00 89.81 83 LYS A CA 1
ATOM 681 C C . LYS A 1 83 ? -6.492 7.972 20.820 1.00 89.81 83 LYS A C 1
ATOM 683 O O . LYS A 1 83 ? -5.545 8.722 20.618 1.00 89.81 83 LYS A O 1
ATOM 688 N N . TYR A 1 84 ? -6.433 6.666 20.567 1.00 91.25 84 TYR A N 1
ATOM 689 C CA . TYR A 1 84 ? -5.245 5.956 20.091 1.00 91.25 84 TYR A CA 1
ATOM 690 C C . TYR A 1 84 ? -5.218 5.770 18.569 1.00 91.25 84 TYR A C 1
ATOM 692 O O . TYR A 1 84 ? -4.588 4.839 18.079 1.00 91.25 84 TYR A O 1
ATOM 700 N N . ARG A 1 85 ? -5.889 6.636 17.797 1.00 91.12 85 ARG A N 1
ATOM 701 C CA . ARG A 1 85 ? -6.022 6.511 16.333 1.00 91.12 85 ARG A CA 1
ATOM 702 C C . ARG A 1 85 ? -4.705 6.243 15.609 1.00 91.12 85 ARG A C 1
ATOM 704 O O . ARG A 1 85 ? -4.613 5.270 14.872 1.00 91.12 85 ARG A O 1
ATOM 711 N N . TYR A 1 86 ? -3.698 7.089 15.816 1.00 92.19 86 TYR A N 1
ATOM 712 C CA . TYR A 1 86 ? -2.409 6.964 15.127 1.00 92.19 86 TYR A CA 1
ATOM 713 C C . TYR A 1 86 ? -1.681 5.670 15.501 1.00 92.19 86 TYR A C 1
ATOM 715 O O . TYR A 1 86 ? -1.140 5.002 14.626 1.00 92.19 86 TYR A O 1
ATOM 723 N N . LEU A 1 87 ? -1.740 5.284 16.779 1.00 93.25 87 LEU A N 1
ATOM 724 C CA . LEU A 1 87 ? -1.163 4.031 17.257 1.00 93.25 87 LEU A CA 1
ATOM 725 C C . LEU A 1 87 ? -1.887 2.820 16.654 1.00 93.25 87 LEU A C 1
ATOM 727 O O . LEU A 1 87 ? -1.233 1.899 16.189 1.00 93.25 87 LEU A O 1
ATOM 731 N N . GLY A 1 88 ? -3.222 2.844 16.598 1.00 90.31 88 GLY A N 1
ATOM 732 C CA . GLY A 1 88 ? -4.020 1.780 15.985 1.00 90.31 88 GLY A CA 1
ATOM 733 C C . GLY A 1 88 ? -3.716 1.604 14.497 1.00 90.31 88 GLY A C 1
ATOM 734 O O . GLY A 1 88 ? -3.532 0.481 14.041 1.00 90.31 88 GLY A O 1
ATOM 735 N N . VAL A 1 89 ? -3.586 2.707 13.750 1.00 93.44 89 VAL A N 1
ATOM 736 C CA . VAL A 1 89 ? -3.173 2.666 12.336 1.00 93.44 89 VAL A CA 1
ATOM 737 C C . VAL A 1 89 ? -1.770 2.078 12.191 1.00 93.44 89 VAL A C 1
ATOM 739 O O . VAL A 1 89 ? -1.575 1.193 11.362 1.00 93.44 89 VAL A O 1
ATOM 742 N N . ALA A 1 90 ? -0.812 2.534 13.003 1.00 93.06 90 ALA A N 1
ATOM 743 C CA . ALA A 1 90 ? 0.570 2.070 12.937 1.00 93.06 90 ALA A CA 1
ATOM 744 C C . ALA A 1 90 ? 0.699 0.581 13.282 1.00 93.06 90 ALA A C 1
ATOM 746 O O . ALA A 1 90 ? 1.339 -0.155 12.540 1.00 93.06 90 ALA A O 1
ATOM 747 N N . VAL A 1 91 ? 0.057 0.125 14.363 1.00 93.75 91 VAL A N 1
ATOM 748 C CA . VAL A 1 91 ? 0.091 -1.281 14.789 1.00 93.75 91 VAL A CA 1
ATOM 749 C C . VAL A 1 91 ? -0.551 -2.171 13.733 1.00 93.75 91 VAL A C 1
ATOM 751 O O . VAL A 1 91 ? 0.097 -3.098 13.267 1.00 93.75 91 VAL A O 1
ATOM 754 N N . CYS A 1 92 ? -1.776 -1.871 13.290 1.00 92.38 92 CYS A N 1
ATOM 755 C CA . CYS A 1 92 ? -2.446 -2.688 12.278 1.00 92.38 92 CYS A CA 1
ATOM 756 C C . CYS A 1 92 ? -1.687 -2.698 10.942 1.00 92.38 92 CYS A C 1
ATOM 758 O O . CYS A 1 92 ? -1.544 -3.756 10.337 1.00 92.38 92 CYS A O 1
ATOM 760 N N . GLY A 1 93 ? -1.179 -1.544 10.495 1.00 91.25 93 GLY A N 1
ATOM 761 C CA . GLY A 1 93 ? -0.377 -1.455 9.275 1.00 91.25 93 GLY A CA 1
ATOM 762 C C . GLY A 1 93 ? 0.922 -2.256 9.372 1.00 91.25 93 GLY A C 1
ATOM 763 O O . GLY A 1 93 ? 1.250 -2.996 8.451 1.00 91.25 93 GLY A O 1
ATOM 764 N N . PHE A 1 94 ? 1.624 -2.166 10.506 1.00 92.12 94 PHE A N 1
ATOM 765 C CA . PHE A 1 94 ? 2.843 -2.934 10.755 1.00 92.12 94 PHE A CA 1
ATOM 766 C C . PHE A 1 94 ? 2.569 -4.437 10.824 1.00 92.12 94 PHE A C 1
ATOM 768 O O . PHE A 1 94 ? 3.301 -5.212 10.224 1.00 92.12 94 PHE A O 1
ATOM 775 N N . THR A 1 95 ? 1.492 -4.861 11.490 1.00 92.06 95 THR A N 1
ATOM 776 C CA . THR A 1 95 ? 1.110 -6.277 11.548 1.00 92.06 95 THR A CA 1
ATOM 777 C C . THR A 1 95 ? 0.857 -6.849 10.156 1.00 92.06 95 THR A C 1
ATOM 779 O O . THR A 1 95 ? 1.356 -7.925 9.859 1.00 92.06 95 THR A O 1
ATOM 782 N N . VAL A 1 96 ? 0.148 -6.125 9.283 1.00 91.12 96 VAL A N 1
ATOM 783 C CA . VAL A 1 96 ? -0.070 -6.561 7.889 1.00 91.12 96 VAL A CA 1
ATOM 784 C C . VAL A 1 96 ? 1.231 -6.576 7.084 1.00 91.12 96 VAL A C 1
ATOM 786 O O . VAL A 1 96 ? 1.362 -7.383 6.181 1.00 91.12 96 VAL A O 1
ATOM 789 N N . ALA A 1 97 ? 2.192 -5.706 7.396 1.00 89.69 97 ALA A N 1
ATOM 790 C CA . ALA A 1 97 ? 3.474 -5.666 6.694 1.00 89.69 97 ALA A CA 1
ATOM 791 C C . ALA A 1 97 ? 4.450 -6.785 7.106 1.00 89.69 97 ALA A C 1
ATOM 793 O O . ALA A 1 97 ? 5.418 -7.030 6.390 1.00 89.69 97 ALA A O 1
ATOM 794 N N . VAL A 1 98 ? 4.250 -7.401 8.276 1.00 87.44 98 VAL A N 1
ATOM 795 C CA . VAL A 1 98 ? 5.144 -8.433 8.836 1.00 87.44 98 VAL A CA 1
ATOM 796 C C . VAL A 1 98 ? 4.632 -9.854 8.586 1.00 87.44 98 VAL A C 1
ATOM 798 O O . VAL A 1 98 ? 5.433 -10.788 8.593 1.00 87.44 98 VAL A O 1
ATOM 801 N N . ILE A 1 99 ? 3.321 -10.017 8.405 1.00 80.00 99 ILE A N 1
ATOM 802 C CA . ILE A 1 99 ? 2.677 -11.288 8.038 1.00 80.00 99 ILE A CA 1
ATOM 803 C C . ILE A 1 99 ? 2.789 -11.476 6.527 1.00 80.00 99 ILE A C 1
ATOM 805 O O . ILE A 1 99 ? 3.059 -12.623 6.109 1.00 80.00 99 ILE A O 1
#

Solvent-accessible surface area (backbone atoms only — not comparable to full-atom values): 5488 Å² total; per-residue (Å²): 110,71,51,59,52,30,49,53,50,37,53,52,50,51,53,51,50,51,55,63,69,68,46,55,72,69,60,53,46,55,64,43,41,58,54,40,51,55,53,47,57,52,29,60,75,68,70,49,89,78,55,71,70,61,47,44,52,50,52,49,54,50,50,53,54,47,53,54,51,54,47,45,55,32,37,43,59,42,30,63,92,43,97,55,25,70,57,52,30,51,50,55,53,48,52,66,73,72,107

pLDDT: mean 87.92, std 6.9, range [68.38, 97.19]

Foldseek 3Di:
DQLVVLVVVLVVLLVVLVVLVPDDPVVNLVVLVVVLVVVVVVCVVVVHDDDSVVSSVVSSVVVNVVSLVVSLVSQLSSCVPPPCSVVSSVVVSVVSVVD

Radius of gyration: 16.91 Å; Cα contacts (8 Å, |Δi|>4): 54; chains: 1; bounding box: 39×29×47 Å

Mean predicted aligned error: 5.59 Å